Protein AF-A0A9C9VEI0-F1 (afdb_monomer)

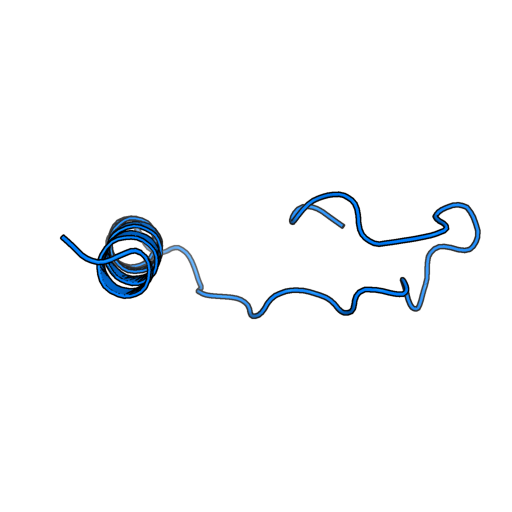Structure (mmCIF, N/CA/C/O backbone):
data_AF-A0A9C9VEI0-F1
#
_entry.id   AF-A0A9C9VEI0-F1
#
loop_
_atom_site.group_PDB
_atom_site.id
_atom_site.type_symbol
_atom_site.label_atom_id
_atom_site.label_alt_id
_atom_site.label_comp_id
_atom_site.label_asym_id
_atom_site.label_entity_id
_atom_site.label_seq_id
_atom_site.pdbx_PDB_ins_code
_atom_site.Cartn_x
_atom_site.Cartn_y
_atom_site.Cartn_z
_atom_site.occupancy
_atom_site.B_iso_or_equiv
_atom_site.auth_seq_id
_atom_site.auth_comp_id
_atom_site.auth_asym_id
_atom_site.auth_atom_id
_atom_site.pdbx_PDB_model_num
ATOM 1 N N . MET A 1 1 ? -3.973 10.260 19.472 1.00 74.50 1 MET A N 1
ATOM 2 C CA . MET A 1 1 ? -4.191 9.187 18.474 1.00 74.50 1 MET A CA 1
ATOM 3 C C . MET A 1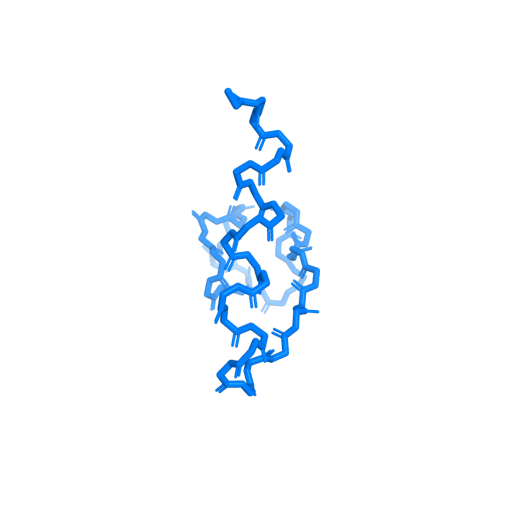 1 ? -2.834 8.724 17.949 1.00 74.50 1 MET A C 1
ATOM 5 O O . MET A 1 1 ? -2.026 9.574 17.606 1.00 74.50 1 MET A O 1
ATOM 9 N N . LYS A 1 2 ? -2.541 7.417 17.948 1.00 95.56 2 LYS A N 1
ATOM 10 C CA . LYS A 1 2 ? -1.278 6.847 17.433 1.00 95.56 2 LYS A CA 1
ATOM 11 C C . LYS A 1 2 ? -1.336 6.696 15.906 1.00 95.56 2 LYS A C 1
ATOM 13 O O . LYS A 1 2 ? -2.415 6.478 15.364 1.00 95.56 2 LYS A O 1
ATOM 18 N N . SER A 1 3 ? -0.187 6.724 15.226 1.00 97.12 3 SER A N 1
ATOM 19 C CA . SER A 1 3 ? -0.101 6.572 13.757 1.00 97.12 3 SER A CA 1
ATOM 20 C C . SER A 1 3 ? -0.842 5.325 13.235 1.00 97.12 3 SER A C 1
ATOM 22 O O . SER A 1 3 ? -1.621 5.399 12.287 1.00 97.12 3 SER A O 1
ATOM 24 N N . ASN A 1 4 ? -0.733 4.195 13.942 1.00 97.31 4 ASN A N 1
ATOM 25 C CA . ASN A 1 4 ? -1.457 2.968 13.587 1.00 97.31 4 ASN A CA 1
ATOM 26 C C . ASN A 1 4 ? -2.988 3.116 13.678 1.00 97.31 4 ASN A C 1
ATOM 28 O O . ASN A 1 4 ? -3.712 2.505 12.895 1.00 97.31 4 ASN A O 1
ATOM 32 N N . GLN A 1 5 ? -3.491 3.934 14.610 1.00 97.81 5 GLN A N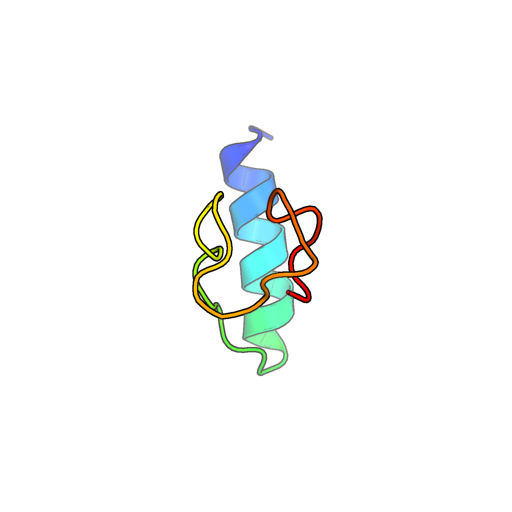 1
ATOM 33 C CA . GLN A 1 5 ? -4.927 4.206 14.740 1.00 97.81 5 GLN A CA 1
ATOM 34 C C . GLN A 1 5 ? -5.426 5.088 13.588 1.00 97.81 5 GLN A C 1
ATOM 36 O O . GLN A 1 5 ? -6.495 4.817 13.052 1.00 97.81 5 GLN A O 1
ATOM 41 N N . LEU A 1 6 ? -4.634 6.082 13.166 1.00 98.19 6 LEU A N 1
ATOM 42 C CA . LEU A 1 6 ? -4.921 6.919 11.994 1.00 98.19 6 LEU A CA 1
ATOM 43 C C . LEU A 1 6 ? -5.011 6.097 10.708 1.00 98.19 6 LEU A C 1
ATOM 45 O O . LEU A 1 6 ? -5.995 6.203 9.980 1.00 98.19 6 LEU A O 1
ATOM 49 N N . ARG A 1 7 ? -4.014 5.237 10.459 1.00 97.81 7 ARG A N 1
ATOM 50 C CA . ARG A 1 7 ? -4.006 4.340 9.294 1.00 97.81 7 ARG A CA 1
ATOM 51 C C . ARG A 1 7 ? -5.263 3.476 9.256 1.00 97.81 7 ARG A C 1
ATOM 53 O O . ARG A 1 7 ? -5.910 3.385 8.219 1.00 97.81 7 ARG A O 1
ATOM 60 N N . LYS A 1 8 ? -5.625 2.874 10.393 1.00 97.94 8 LYS A N 1
ATOM 61 C CA . LYS A 1 8 ? -6.842 2.064 10.500 1.00 97.94 8 LYS A CA 1
ATOM 62 C C . LYS A 1 8 ? -8.091 2.899 10.209 1.00 97.94 8 LYS A C 1
ATOM 64 O O . LYS A 1 8 ? -8.905 2.480 9.401 1.00 97.94 8 LYS A O 1
ATOM 69 N N . ALA A 1 9 ? -8.223 4.078 10.816 1.00 98.38 9 ALA A N 1
ATOM 70 C CA . ALA A 1 9 ? -9.383 4.945 10.612 1.00 98.38 9 ALA A CA 1
ATOM 71 C C . ALA A 1 9 ? -9.574 5.347 9.137 1.00 98.38 9 ALA A C 1
ATOM 73 O O . ALA A 1 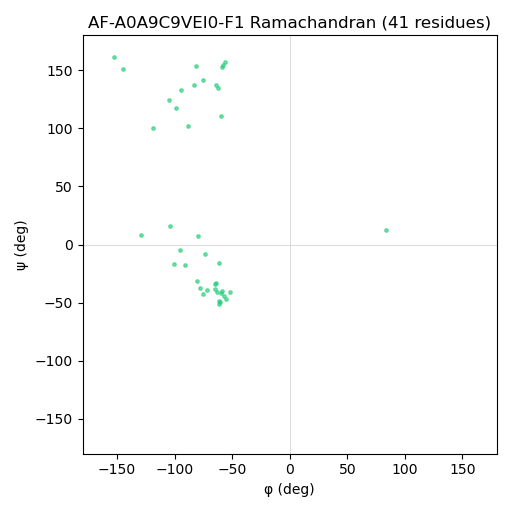9 ? -10.699 5.331 8.646 1.00 98.38 9 ALA A O 1
ATOM 74 N N . PHE A 1 10 ? -8.485 5.646 8.421 1.00 98.31 10 PHE A N 1
ATOM 75 C CA . PHE A 1 10 ? -8.522 5.954 6.990 1.00 98.31 10 PHE A CA 1
ATOM 76 C C . PHE A 1 10 ? -9.050 4.775 6.159 1.00 98.31 10 PHE A C 1
ATOM 78 O O . PHE A 1 10 ? -9.990 4.940 5.385 1.00 98.31 10 PHE A O 1
ATOM 85 N N . LEU A 1 11 ? -8.490 3.576 6.353 1.00 98.31 11 LEU A N 1
ATOM 86 C CA . LEU A 1 11 ? -8.913 2.381 5.613 1.00 98.31 11 LEU A CA 1
ATOM 87 C C . LEU A 1 11 ? -10.379 2.020 5.907 1.00 98.31 11 LEU A C 1
ATOM 89 O O . LEU A 1 11 ? -11.143 1.703 4.999 1.00 98.31 11 LEU A O 1
ATOM 93 N N . GLU A 1 12 ? -10.792 2.131 7.169 1.00 98.50 12 GLU A N 1
ATOM 94 C CA . GLU A 1 12 ? -12.164 1.860 7.606 1.00 98.50 12 GLU A CA 1
ATOM 95 C C . GLU A 1 12 ? -13.190 2.835 7.016 1.00 98.50 12 GLU A C 1
ATOM 97 O O . GLU A 1 12 ? -14.286 2.428 6.629 1.00 98.50 12 GLU A O 1
ATOM 102 N N . PHE A 1 13 ? -12.832 4.116 6.894 1.00 98.69 13 PHE A N 1
ATOM 103 C CA . PHE A 1 13 ? -13.695 5.138 6.301 1.00 98.69 13 PHE A CA 1
ATOM 104 C C . PHE A 1 13 ? -14.074 4.818 4.847 1.00 98.69 13 PHE A C 1
ATOM 106 O O . PHE A 1 13 ? -15.233 5.006 4.457 1.00 98.69 13 PHE A O 1
ATOM 113 N N . PHE A 1 14 ? -13.110 4.341 4.055 1.00 98.75 14 PHE A N 1
ATOM 114 C CA . PHE A 1 14 ? -13.327 3.957 2.659 1.00 98.75 14 PHE A CA 1
ATOM 115 C C . PHE A 1 14 ? -14.013 2.595 2.539 1.00 98.75 14 PHE A C 1
ATOM 117 O O . PHE A 1 14 ? -14.929 2.447 1.726 1.00 98.75 14 PHE A O 1
ATOM 124 N N . ARG A 1 15 ? -13.675 1.638 3.412 1.00 98.50 15 ARG A N 1
ATOM 125 C CA . ARG A 1 15 ? -14.371 0.347 3.493 1.00 98.50 15 ARG A CA 1
ATOM 126 C C . ARG A 1 15 ? -15.865 0.505 3.754 1.00 98.50 15 ARG A C 1
ATOM 128 O O . ARG A 1 15 ? -16.676 -0.112 3.072 1.00 98.50 15 ARG A O 1
ATOM 135 N N . ALA A 1 16 ? -16.245 1.389 4.677 1.00 98.69 16 ALA A N 1
ATOM 136 C CA . ALA A 1 16 ? -17.648 1.699 4.960 1.00 98.69 16 ALA A CA 1
ATOM 137 C C . ALA A 1 16 ? -18.407 2.292 3.752 1.00 98.69 16 ALA A C 1
ATOM 139 O O . ALA A 1 16 ? -19.634 2.322 3.752 1.00 98.69 16 ALA A O 1
ATOM 140 N N . ARG A 1 17 ? -17.689 2.754 2.721 1.00 98.62 17 ARG A N 1
ATOM 141 C CA . ARG A 1 17 ? -18.225 3.273 1.451 1.00 98.62 17 ARG A CA 1
ATOM 142 C C . ARG A 1 17 ? -18.072 2.282 0.294 1.00 98.62 17 ARG A C 1
ATOM 144 O O . ARG A 1 17 ? -18.153 2.687 -0.858 1.00 98.62 17 ARG A O 1
ATOM 151 N N . GLY A 1 18 ? -17.806 1.012 0.590 1.00 98.56 18 GLY A N 1
ATOM 152 C CA . GLY A 1 18 ? -17.714 -0.053 -0.408 1.00 98.56 18 GLY A CA 1
ATOM 153 C C . GLY A 1 18 ? -16.359 -0.184 -1.107 1.00 98.56 18 GLY A C 1
ATOM 154 O O . GLY A 1 18 ? -16.282 -0.892 -2.103 1.00 98.56 18 GLY A O 1
ATOM 155 N N . HIS A 1 19 ? -15.297 0.464 -0.617 1.00 98.62 19 HIS A N 1
ATOM 156 C CA . HIS A 1 19 ? -13.952 0.256 -1.166 1.00 98.62 19 HIS A CA 1
ATOM 157 C C . HIS A 1 19 ? -13.310 -0.993 -0.548 1.00 98.62 19 HIS A C 1
ATOM 159 O O . HIS A 1 19 ? -13.372 -1.199 0.666 1.00 98.62 19 HIS A O 1
ATOM 165 N N . GLU A 1 20 ? -12.652 -1.806 -1.367 1.00 98.19 20 GLU A N 1
ATOM 166 C CA . GLU A 1 20 ? -11.860 -2.941 -0.896 1.00 98.19 20 GLU A CA 1
ATOM 167 C C . GLU A 1 20 ? -10.531 -2.468 -0.284 1.00 98.19 20 GLU A C 1
ATOM 169 O O . GLU A 1 20 ? -9.895 -1.536 -0.777 1.00 98.19 20 GLU A O 1
ATOM 174 N N . ILE A 1 21 ? -10.096 -3.112 0.804 1.00 97.69 21 ILE A N 1
ATOM 175 C CA . ILE A 1 21 ? -8.770 -2.870 1.382 1.00 97.69 21 ILE A CA 1
ATOM 176 C C . ILE A 1 21 ? -7.778 -3.806 0.695 1.00 97.69 21 ILE A C 1
ATOM 178 O O . ILE A 1 21 ? -7.692 -4.982 1.043 1.00 97.69 21 ILE A O 1
ATOM 182 N N . VAL A 1 22 ? -7.001 -3.262 -0.238 1.00 96.94 22 VAL A N 1
ATOM 183 C CA . VAL A 1 22 ? -5.929 -3.991 -0.922 1.00 96.94 22 VAL A CA 1
ATOM 184 C C . VAL A 1 22 ? -4.592 -3.741 -0.201 1.00 96.94 22 VAL A C 1
ATOM 186 O O . VAL A 1 22 ? -4.294 -2.593 0.148 1.00 96.94 22 VAL A O 1
ATOM 189 N N . PRO A 1 23 ? -3.783 -4.782 0.076 1.00 95.19 23 PRO A N 1
ATOM 190 C CA . PRO A 1 23 ? -2.434 -4.614 0.614 1.00 95.19 23 PRO A CA 1
ATOM 191 C C . PRO A 1 23 ? -1.538 -3.779 -0.308 1.00 95.19 23 PRO A C 1
ATOM 193 O O . PRO A 1 23 ? -1.717 -3.771 -1.521 1.00 95.19 23 PRO A O 1
ATOM 196 N N . GLY A 1 24 ? -0.542 -3.100 0.265 1.00 92.88 24 GLY A N 1
ATOM 197 C CA . GLY A 1 24 ? 0.421 -2.337 -0.529 1.00 92.88 24 GLY A CA 1
ATOM 198 C C . GLY A 1 24 ? 1.250 -3.237 -1.447 1.00 92.88 24 GLY A C 1
ATOM 199 O O . GLY A 1 24 ? 1.727 -4.289 -1.012 1.00 92.88 24 GLY A O 1
ATOM 200 N N . SER A 1 25 ? 1.439 -2.794 -2.691 1.00 92.56 25 SER A N 1
ATOM 201 C CA . SER A 1 25 ? 2.321 -3.430 -3.671 1.00 92.56 25 SER A CA 1
ATOM 202 C C . SER A 1 25 ? 3.772 -3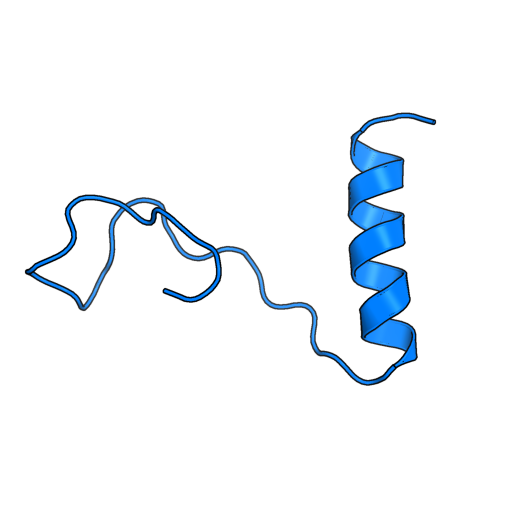.521 -3.155 1.00 92.56 25 SER A C 1
ATOM 204 O O . SER A 1 25 ? 4.183 -2.710 -2.314 1.00 92.56 25 SER A O 1
ATOM 206 N N . PRO A 1 26 ? 4.579 -4.486 -3.644 1.00 94.50 26 PRO A N 1
ATOM 207 C CA . PRO A 1 26 ? 6.002 -4.571 -3.321 1.00 94.50 26 PRO A CA 1
ATOM 208 C C . PRO A 1 26 ? 6.760 -3.285 -3.662 1.00 94.50 26 PRO A C 1
ATOM 210 O O . PRO A 1 26 ? 6.354 -2.523 -4.535 1.00 94.50 26 PRO A O 1
ATOM 213 N N . LEU A 1 27 ? 7.907 -3.065 -3.012 1.00 94.75 27 LEU A N 1
ATOM 214 C CA . LEU A 1 27 ? 8.763 -1.909 -3.300 1.00 94.75 27 LEU A CA 1
ATOM 215 C C . LEU A 1 27 ? 9.360 -1.953 -4.717 1.00 94.75 27 LEU A C 1
ATOM 217 O O . LEU A 1 27 ? 9.547 -0.906 -5.329 1.00 94.75 27 LEU A O 1
ATOM 221 N N . VAL A 1 28 ? 9.668 -3.153 -5.219 1.00 94.69 28 VAL A N 1
ATOM 222 C CA . VAL A 1 28 ? 10.195 -3.377 -6.571 1.00 94.69 28 VAL A CA 1
ATOM 223 C C . VAL A 1 28 ? 9.037 -3.806 -7.481 1.00 94.69 28 VAL A C 1
ATOM 225 O O . VAL A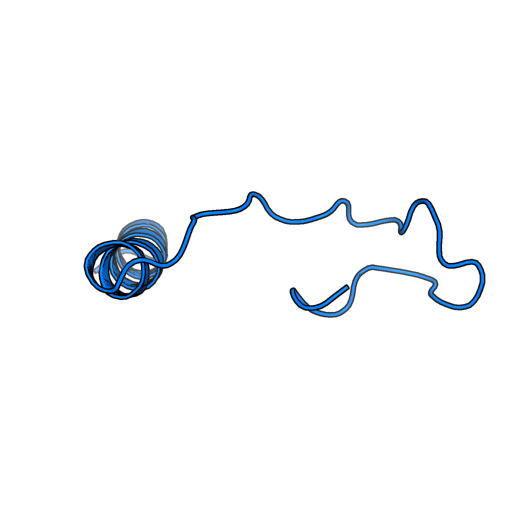 1 28 ? 8.436 -4.850 -7.210 1.00 94.69 28 VAL A O 1
ATOM 228 N N . PRO A 1 29 ? 8.705 -3.032 -8.530 1.00 91.38 29 PRO A N 1
ATOM 229 C CA . PRO A 1 29 ? 7.636 -3.369 -9.465 1.00 91.38 29 PRO A CA 1
ATOM 230 C C . PRO A 1 29 ? 7.929 -4.681 -10.197 1.00 91.38 29 PRO A C 1
ATOM 232 O O . PRO A 1 29 ? 9.036 -4.897 -10.682 1.00 91.38 29 PRO A O 1
ATOM 235 N N . ALA A 1 30 ? 6.933 -5.564 -10.295 1.00 85.19 30 ALA A N 1
ATOM 236 C CA . ALA A 1 30 ? 7.111 -6.862 -10.951 1.00 85.19 30 ALA A CA 1
ATOM 237 C C . ALA A 1 30 ? 7.018 -6.783 -12.485 1.00 85.19 30 ALA A C 1
ATOM 239 O O . ALA A 1 30 ? 7.669 -7.559 -13.177 1.00 85.19 30 ALA A O 1
ATOM 240 N N . ASN A 1 31 ? 6.206 -5.858 -13.010 1.00 84.56 31 ASN A N 1
ATOM 241 C CA . ASN A 1 31 ? 5.765 -5.863 -14.411 1.00 84.56 31 ASN A CA 1
ATOM 242 C C . ASN A 1 31 ? 5.969 -4.523 -15.138 1.00 84.56 31 ASN A C 1
ATOM 244 O O . ASN A 1 31 ? 5.489 -4.370 -16.259 1.00 84.56 31 ASN A O 1
ATOM 248 N N . ASP A 1 32 ? 6.657 -3.558 -14.523 1.00 89.62 32 ASP A N 1
ATOM 249 C CA . ASP A 1 32 ? 6.959 -2.270 -15.153 1.00 89.62 32 ASP A CA 1
ATOM 250 C C . ASP A 1 32 ? 8.480 -2.079 -15.253 1.00 89.62 32 ASP A C 1
ATOM 252 O O . ASP A 1 32 ? 9.121 -1.723 -14.263 1.00 89.62 32 ASP A O 1
ATOM 256 N N . PRO A 1 33 ? 9.082 -2.314 -16.434 1.00 89.69 33 PRO A N 1
ATOM 257 C CA . PRO A 1 33 ? 10.520 -2.160 -16.627 1.00 89.69 33 PRO A CA 1
ATOM 258 C C . PRO A 1 33 ? 10.964 -0.690 -16.683 1.00 89.69 33 PRO A C 1
ATOM 260 O O . PRO A 1 33 ? 12.163 -0.420 -16.728 1.00 89.69 33 PRO A O 1
ATOM 263 N N . THR A 1 34 ? 10.027 0.262 -16.718 1.00 94.25 34 THR A N 1
ATOM 264 C CA . THR A 1 34 ? 10.321 1.701 -16.752 1.00 94.25 34 THR A CA 1
ATOM 265 C C . THR A 1 34 ? 10.394 2.316 -15.356 1.00 94.25 34 THR A C 1
ATOM 267 O O . THR A 1 34 ? 10.978 3.390 -15.188 1.00 94.25 34 THR A O 1
ATOM 270 N N . LEU A 1 35 ? 9.846 1.635 -14.344 1.00 93.19 35 LEU A N 1
ATOM 271 C CA . LEU A 1 35 ? 9.784 2.125 -12.975 1.00 93.19 35 LEU A CA 1
ATOM 272 C C . LEU A 1 35 ? 10.814 1.424 -12.083 1.00 93.19 35 LEU A C 1
ATOM 274 O O . LEU A 1 35 ? 10.818 0.206 -11.940 1.00 93.19 35 LEU A O 1
ATOM 278 N N . LEU A 1 36 ? 11.669 2.214 -11.426 1.00 93.19 36 LEU A N 1
ATOM 279 C CA . LEU A 1 36 ? 12.704 1.672 -10.540 1.00 93.19 36 LEU A CA 1
ATOM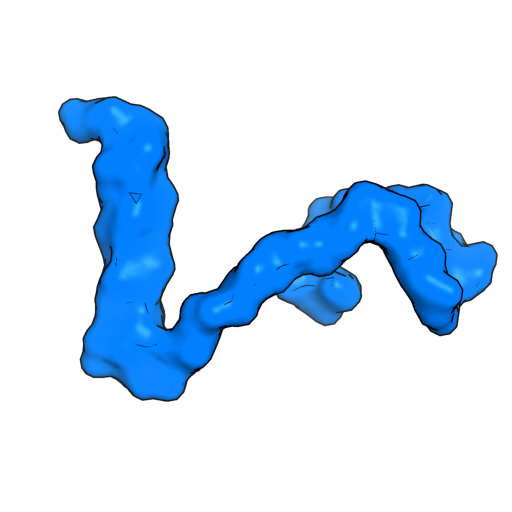 280 C C . LEU A 1 36 ? 12.134 1.176 -9.197 1.00 93.19 36 LEU A C 1
ATOM 282 O O . LEU A 1 36 ? 12.513 0.106 -8.730 1.00 93.19 36 LEU A O 1
ATOM 286 N N . PHE A 1 37 ? 11.218 1.937 -8.585 1.00 95.75 37 PHE A N 1
ATOM 287 C CA . PHE A 1 37 ? 10.557 1.597 -7.319 1.00 95.75 37 PHE A CA 1
ATOM 288 C C . PHE A 1 37 ? 9.105 2.082 -7.301 1.00 95.75 37 PHE A C 1
ATOM 290 O O . PHE A 1 37 ? 8.791 3.120 -7.886 1.00 95.75 37 PHE A O 1
ATOM 297 N N . THR A 1 38 ? 8.246 1.385 -6.556 1.00 94.38 38 THR A N 1
ATOM 298 C CA . THR A 1 38 ? 6.864 1.807 -6.283 1.00 94.38 38 THR A CA 1
ATOM 299 C C . THR A 1 38 ? 6.863 3.159 -5.573 1.00 94.38 38 THR A C 1
ATOM 301 O O . THR A 1 38 ? 7.279 3.277 -4.419 1.00 94.38 38 THR A O 1
ATOM 304 N N . ASN A 1 39 ? 6.407 4.194 -6.276 1.00 93.88 39 ASN A N 1
ATOM 305 C CA . ASN A 1 39 ? 6.412 5.581 -5.803 1.00 93.88 39 ASN A CA 1
ATOM 306 C C . ASN A 1 39 ? 5.043 6.043 -5.271 1.00 93.88 39 ASN A C 1
ATOM 308 O O . ASN A 1 39 ? 4.964 7.047 -4.563 1.00 93.88 39 ASN A O 1
ATOM 312 N N . ALA A 1 40 ? 3.976 5.311 -5.593 1.00 94.06 40 ALA A N 1
ATOM 313 C CA . ALA A 1 40 ? 2.602 5.632 -5.245 1.00 94.06 40 ALA A CA 1
ATOM 314 C C . ALA A 1 40 ? 1.751 4.360 -5.144 1.00 94.06 40 ALA A C 1
ATOM 316 O O . ALA A 1 40 ? 2.093 3.320 -5.696 1.00 94.06 40 ALA A O 1
ATOM 317 N N . GLY A 1 41 ? 0.604 4.461 -4.468 1.00 92.88 41 GLY A N 1
ATOM 318 C CA . GLY A 1 41 ? -0.353 3.355 -4.331 1.00 92.88 41 GLY A CA 1
ATOM 319 C C . GLY A 1 41 ? -1.263 3.128 -5.544 1.00 92.88 41 GLY A C 1
ATOM 320 O O . GLY A 1 41 ? -2.209 2.361 -5.429 1.00 92.88 41 GLY A O 1
ATOM 321 N N . MET A 1 42 ? -1.031 3.829 -6.659 1.00 90.88 42 MET A N 1
ATOM 322 C CA . MET A 1 42 ? -1.760 3.630 -7.922 1.00 90.88 42 MET A CA 1
ATOM 323 C C . MET A 1 42 ? -1.040 2.687 -8.899 1.00 90.88 42 MET A C 1
ATOM 325 O O . MET A 1 42 ? -1.595 2.411 -9.961 1.00 90.88 42 MET A O 1
ATOM 329 N N . VAL A 1 43 ? 0.174 2.246 -8.540 1.00 79.25 43 VAL A N 1
ATOM 330 C CA . VAL A 1 43 ? 1.062 1.378 -9.333 1.00 79.25 43 VAL A CA 1
ATOM 331 C C . VAL A 1 43 ? 0.808 -0.096 -9.035 1.00 79.25 43 VAL A C 1
ATOM 333 O O . VAL A 1 43 ? 0.718 -0.458 -7.834 1.00 79.25 43 VAL A O 1
#

Mean predicted aligned error: 3.23 Å

pLDDT: mean 94.41, std 5.23, range [74.5, 98.75]

Foldseek 3Di:
DDPVVVVVVVQVVVVVVVDDDDDADDQADDPDPPDGGDPDRVD

Secondary structure (DSSP, 8-state):
--HHHHHHHHHHHHHTTT---PPPPPSS-SS-TT-SS--STT-

Radius of gyration: 13.56 Å; Cα contacts (8 Å, |Δi|>4): 21; chains: 1; bounding box: 31×16×35 Å

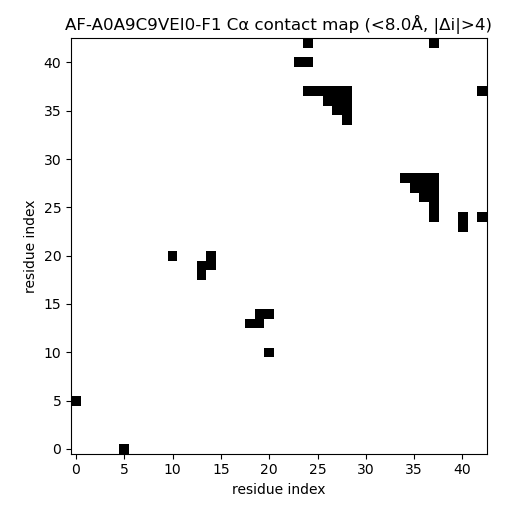Solvent-accessible surface area (backbone atoms only — not comparable to 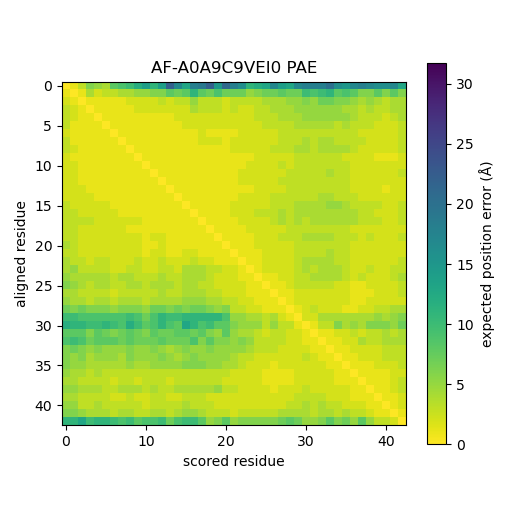full-atom values): 2956 Å² total; per-residue (Å²): 136,54,74,71,55,53,56,48,51,55,56,49,59,42,39,80,70,74,44,79,90,74,80,83,71,62,62,60,53,90,85,45,94,87,51,83,52,61,85,56,94,88,107

Sequence (43 aa):
MKSNQLRKAFLEFFRARGHEIVPGSPLVPANDPTLLFTNAGMV